Protein AF-A0A9X0CQJ0-F1 (afdb_monomer)

Radius of gyration: 14.4 Å; Cα contacts (8 Å, |Δi|>4): 209; chains: 1; bounding box: 37×32×39 Å

Mean predicted aligned error: 6.96 Å

Solvent-accessible surface area (backbone atoms only — not comparable to full-atom values): 6319 Å² total; per-residue (Å²): 142,88,87,63,90,54,70,47,77,46,73,31,3,50,74,38,37,67,55,46,43,66,68,45,44,76,68,46,95,38,58,55,38,30,32,36,23,46,20,32,55,17,62,80,67,38,39,86,77,74,83,48,93,46,23,44,40,43,46,64,91,39,48,38,56,65,56,34,52,52,45,40,71,78,34,62,91,38,44,75,33,37,30,58,67,73,42,40,79,25,7,53,76,41,72,34,33,66,58,59,50,50,56,49,58,79,69,73,54,54,73,50,81,109

Organism: NCBI:txid174260

Sequence (114 aa):
MQRYCIIFLLLSGATTFPGLRKFIADKSQTRVLSLLHIAAHGLAATGCTGWVKGGECDSLNQVNSELCVECINQNRDMIVGVKVRLSASAANDGVNEKEAFRLVFIRNFILWYV

Secondary structure (DSSP, 8-state):
-------EEEEE-TTTHHHIIIIIGGG-SS-EEEEEESBTTTTTT--TTSSS---TTSSGGGB-HHHHHHHHHHTTTTEEEEEE---GGGTTTTTTHHHHHHHHHTTT--EEE-

Foldseek 3Di:
DDDDAPEAEEEAELQCVVVCCPPPCVPDPYHYA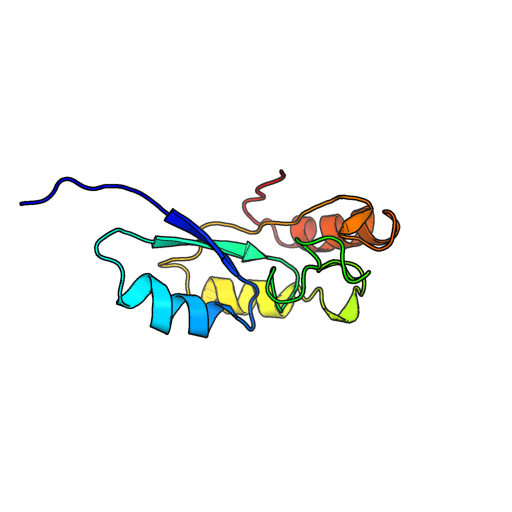YAYEQFRGTCVQQCPPPPDQEASQCDCVRRDLVSVVVSCVVPVVHYQWHEYEQDCSRHVNRPRNVVSVVSRVVVPTPYDYD

Nearest PDB structures (foldseek):
  2ogj-assembly4_C  TM=8.309E-01  e=6.734E-07  Agrobacterium fabrum str. C58
  2ogj-assembly2_A  TM=8.084E-01  e=7.668E-07  Agrobacterium fabrum str. C58
  2ogj-assembly5_D  TM=8.120E-01  e=3.885E-06  Agrobacterium fabrum str. C58
  8je0-assembly1_A  TM=7.706E-01  e=4.576E-05  Klebsiella sp. PCX
  8je0-assembly1_C  TM=7.114E-01  e=4.883E-05  Klebsiella sp. PCX

pLDDT: mean 80.19, std 15.42, range [38.62, 94.75]

InterPro domains:
  IPR020043 Deacetylase Atu3266-like [PTHR42717] (12-91)

Structure (mmCIF, N/CA/C/O backbone):
data_AF-A0A9X0CQJ0-F1
#
_entry.id   AF-A0A9X0CQJ0-F1
#
loop_
_atom_site.group_PDB
_atom_site.id
_atom_site.type_symbol
_atom_site.label_atom_id
_atom_site.label_alt_id
_atom_site.label_comp_id
_atom_site.label_asym_id
_atom_site.label_entity_id
_atom_site.label_seq_id
_atom_site.pdbx_PDB_ins_code
_atom_site.Cartn_x
_atom_site.Cartn_y
_atom_site.Cartn_z
_atom_site.occupancy
_atom_site.B_iso_or_equiv
_atom_site.auth_seq_id
_atom_site.auth_comp_id
_atom_site.auth_asym_id
_atom_site.auth_atom_id
_atom_site.pdbx_PDB_model_num
ATOM 1 N N . MET A 1 1 ? -24.628 8.533 21.984 1.00 38.62 1 MET A N 1
ATOM 2 C CA . MET A 1 1 ? -24.607 9.574 20.933 1.00 38.62 1 MET A CA 1
ATOM 3 C C . MET A 1 1 ? -23.723 9.062 19.788 1.00 38.62 1 MET A C 1
ATOM 5 O O . MET A 1 1 ? -22.522 9.264 19.808 1.00 38.62 1 MET A O 1
ATOM 9 N N . GLN A 1 2 ? -24.281 8.267 18.867 1.00 43.91 2 GLN A N 1
ATOM 10 C CA . GLN A 1 2 ? -23.550 7.602 17.773 1.00 43.91 2 GLN A CA 1
ATOM 11 C C . GLN A 1 2 ? -24.143 8.043 16.431 1.00 43.91 2 GLN A C 1
ATOM 13 O O . GLN A 1 2 ? -25.124 7.434 16.024 1.00 43.91 2 GLN A O 1
ATOM 18 N N . ARG A 1 3 ? -23.617 9.076 15.756 1.00 42.44 3 ARG A N 1
ATOM 19 C CA . ARG A 1 3 ? -23.991 9.401 14.358 1.00 42.44 3 ARG A CA 1
ATOM 20 C C . ARG A 1 3 ? -22.931 10.245 13.636 1.00 42.44 3 ARG A C 1
ATOM 22 O O . ARG A 1 3 ? -23.211 11.384 13.315 1.00 42.44 3 ARG A O 1
ATOM 29 N N . TYR A 1 4 ? -21.757 9.684 13.337 1.00 43.16 4 TYR A N 1
ATOM 30 C CA . TYR A 1 4 ? -20.896 10.169 12.241 1.00 43.16 4 TYR A CA 1
ATOM 31 C C . TYR A 1 4 ? -20.127 8.981 11.646 1.00 43.16 4 TYR A C 1
ATOM 33 O O . TYR A 1 4 ? -18.979 8.723 11.994 1.00 43.16 4 TYR A O 1
ATOM 41 N N . CYS A 1 5 ? -20.771 8.203 10.772 1.00 43.41 5 CYS A N 1
ATOM 42 C CA . CYS A 1 5 ? -20.086 7.158 10.005 1.00 43.41 5 CYS A CA 1
ATOM 43 C C . CYS A 1 5 ? -19.464 7.788 8.748 1.00 43.41 5 CYS A C 1
ATOM 45 O O . CYS A 1 5 ? -19.898 7.526 7.632 1.00 43.41 5 CYS A O 1
ATOM 47 N N . ILE A 1 6 ? -18.502 8.698 8.928 1.00 54.94 6 ILE A N 1
ATOM 48 C CA . ILE A 1 6 ? -17.668 9.177 7.820 1.00 54.94 6 ILE A CA 1
ATOM 49 C C . ILE A 1 6 ? -16.465 8.244 7.774 1.00 54.94 6 ILE A C 1
ATOM 51 O O . ILE A 1 6 ? -15.559 8.351 8.598 1.00 54.94 6 ILE A O 1
ATOM 55 N N . ILE A 1 7 ? -16.490 7.295 6.842 1.00 61.09 7 ILE A N 1
ATOM 56 C CA . ILE A 1 7 ? -15.338 6.444 6.564 1.00 61.09 7 ILE A CA 1
ATOM 57 C C . ILE A 1 7 ? -14.354 7.286 5.759 1.00 61.09 7 ILE A C 1
ATOM 59 O O . ILE A 1 7 ? -14.615 7.615 4.603 1.00 61.09 7 ILE A O 1
ATOM 63 N N . PHE A 1 8 ? -13.233 7.650 6.372 1.00 61.22 8 PHE A N 1
ATOM 64 C CA . PHE A 1 8 ? -12.137 8.285 5.650 1.00 61.22 8 PHE A CA 1
ATOM 65 C C . PHE A 1 8 ? -11.261 7.186 5.057 1.00 61.22 8 PHE A C 1
ATOM 67 O O . PHE A 1 8 ? -10.684 6.400 5.809 1.00 61.22 8 PHE A O 1
ATOM 74 N N . LEU A 1 9 ? -11.203 7.114 3.724 1.00 65.19 9 LEU A N 1
ATOM 75 C CA . LEU A 1 9 ? -10.320 6.200 3.007 1.00 65.19 9 LEU A CA 1
ATOM 76 C C . LEU A 1 9 ? -8.982 6.902 2.774 1.00 65.19 9 LEU A C 1
ATOM 78 O O . LEU A 1 9 ? -8.872 7.787 1.925 1.00 65.19 9 LEU A O 1
ATOM 82 N N . LEU A 1 10 ? -7.975 6.527 3.555 1.00 75.00 10 LEU A N 1
ATOM 83 C CA . LEU A 1 10 ? -6.617 7.043 3.402 1.00 75.00 10 LEU A CA 1
ATOM 84 C C . LEU A 1 10 ? -5.757 6.046 2.626 1.00 75.00 10 LEU A C 1
ATOM 86 O O . LEU A 1 10 ? -6.051 4.850 2.588 1.00 75.00 10 LEU A O 1
ATOM 90 N N . LEU A 1 11 ? -4.711 6.560 1.980 1.00 78.62 11 LEU A N 1
ATOM 91 C CA . LEU A 1 11 ? -3.755 5.763 1.222 1.00 78.62 11 LEU A CA 1
ATOM 92 C C . LEU A 1 11 ? -2.391 5.834 1.903 1.00 78.62 11 LEU A C 1
ATOM 94 O O . LEU A 1 11 ? -1.815 6.909 2.054 1.00 78.62 11 LEU A O 1
ATOM 98 N N . SER A 1 12 ? -1.872 4.678 2.292 1.00 86.00 12 SER A N 1
ATOM 99 C CA . SER A 1 12 ? -0.538 4.522 2.880 1.00 86.00 12 SER A CA 1
ATOM 100 C C . SER A 1 12 ? 0.193 3.384 2.196 1.00 86.00 12 SER A C 1
ATOM 102 O O . SER A 1 12 ? -0.447 2.457 1.720 1.00 86.00 12 SER A O 1
ATOM 104 N N . GLY A 1 13 ? 1.518 3.411 2.187 1.00 89.94 13 GLY A N 1
ATOM 105 C CA . GLY A 1 13 ? 2.313 2.232 1.862 1.00 89.94 13 GLY A CA 1
ATOM 106 C C . GLY A 1 13 ? 2.609 1.424 3.122 1.00 89.94 13 GLY A C 1
ATOM 107 O O . GLY A 1 13 ? 2.349 1.877 4.239 1.00 89.94 13 GLY A O 1
ATOM 108 N N . ALA A 1 14 ? 3.166 0.227 2.962 1.00 92.06 14 ALA A N 1
ATOM 109 C CA . ALA A 1 14 ? 3.467 -0.647 4.093 1.00 92.06 14 ALA A CA 1
ATOM 110 C C . ALA A 1 14 ? 4.435 -0.023 5.121 1.00 92.06 14 ALA A C 1
ATOM 112 O O . ALA A 1 14 ? 4.270 -0.242 6.319 1.00 92.06 14 ALA A O 1
ATOM 113 N N . THR A 1 15 ? 5.392 0.811 4.695 1.00 93.31 15 THR A N 1
ATOM 114 C CA . THR A 1 15 ? 6.333 1.479 5.615 1.00 93.31 15 THR A CA 1
ATOM 115 C C . THR A 1 15 ? 5.730 2.704 6.297 1.00 93.31 15 THR A C 1
ATOM 117 O O . THR A 1 15 ? 6.173 3.088 7.377 1.00 93.31 15 THR A O 1
ATOM 120 N N . THR A 1 16 ? 4.695 3.309 5.708 1.00 92.62 16 THR A N 1
ATOM 121 C CA . THR A 1 16 ? 4.028 4.503 6.253 1.00 92.62 16 THR A CA 1
ATOM 122 C C . THR A 1 16 ? 2.752 4.176 7.033 1.00 92.62 16 THR A C 1
ATOM 124 O O . THR A 1 16 ? 2.257 5.021 7.782 1.00 92.62 16 THR A O 1
ATOM 127 N N . PHE A 1 17 ? 2.250 2.941 6.940 1.00 93.94 17 PHE A N 1
ATOM 128 C CA . PHE A 1 17 ? 1.044 2.490 7.634 1.00 93.94 17 PHE A CA 1
ATOM 129 C C . PHE A 1 17 ? 1.104 2.632 9.171 1.00 93.94 17 PHE A C 1
ATOM 131 O O . PHE A 1 17 ? 0.130 3.128 9.745 1.00 93.94 17 PHE A O 1
ATOM 138 N N . PRO A 1 18 ? 2.208 2.295 9.875 1.00 93.88 18 PRO A N 1
ATOM 139 C CA . PRO A 1 18 ? 2.278 2.502 11.325 1.00 93.88 18 PRO A CA 1
ATOM 140 C C . PRO A 1 18 ? 2.075 3.971 11.723 1.00 93.88 18 PRO A C 1
ATOM 142 O O . PRO A 1 18 ? 1.399 4.264 12.711 1.00 93.88 18 PRO A O 1
ATOM 145 N N . GLY A 1 19 ? 2.603 4.901 10.918 1.00 92.12 19 GLY A N 1
ATOM 146 C CA . GLY A 1 19 ? 2.397 6.337 11.100 1.00 92.12 19 GLY A CA 1
ATOM 147 C C . GLY A 1 19 ? 0.943 6.745 10.868 1.00 92.12 19 GLY A C 1
ATOM 148 O O . GLY A 1 19 ? 0.367 7.450 11.697 1.00 92.12 19 GLY A O 1
ATOM 149 N N . LEU A 1 20 ? 0.322 6.244 9.793 1.00 91.75 20 LEU A N 1
ATOM 150 C CA . LEU A 1 20 ? -1.103 6.455 9.522 1.00 91.75 20 LEU A CA 1
ATOM 151 C C . LEU A 1 20 ? -1.966 6.017 10.715 1.00 91.75 20 LEU A C 1
ATOM 153 O O . LEU A 1 20 ? -2.823 6.778 11.169 1.00 91.75 20 LEU A O 1
ATOM 157 N N . ARG A 1 21 ? -1.723 4.816 11.252 1.00 92.69 21 ARG A N 1
ATOM 158 C CA . ARG A 1 21 ? -2.467 4.304 12.408 1.00 92.69 21 ARG A CA 1
ATOM 159 C C . ARG A 1 21 ? -2.266 5.204 13.629 1.00 92.69 21 ARG A C 1
ATOM 161 O O . ARG A 1 21 ? -3.235 5.719 14.180 1.00 92.69 21 ARG A O 1
ATOM 168 N N . LYS A 1 22 ? -1.010 5.445 14.013 1.00 94.38 22 LYS A N 1
ATOM 169 C CA . LYS A 1 22 ? -0.679 6.117 15.274 1.00 94.38 22 LYS A CA 1
ATOM 170 C C . LYS A 1 22 ? -1.094 7.586 15.318 1.00 94.38 22 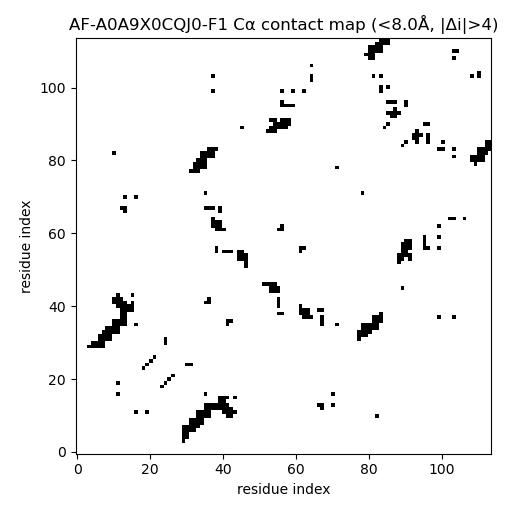LYS A C 1
ATOM 172 O O . LYS A 1 22 ? -1.523 8.079 16.363 1.00 94.38 22 LYS A O 1
ATOM 177 N N . PHE A 1 23 ? -0.897 8.303 14.215 1.00 93.06 23 PHE A N 1
ATOM 178 C CA . PHE A 1 23 ? -1.061 9.755 14.187 1.00 93.06 23 PHE A CA 1
ATOM 179 C C . PHE A 1 23 ? -2.415 10.193 13.640 1.00 93.06 23 PHE A C 1
ATOM 181 O O . PHE A 1 23 ? -2.885 11.260 14.026 1.00 93.06 23 PHE A O 1
ATOM 188 N N . ILE A 1 24 ? -3.056 9.381 12.791 1.00 91.06 24 ILE A N 1
ATOM 189 C CA . ILE A 1 24 ? -4.341 9.730 12.178 1.00 91.06 24 ILE A CA 1
ATOM 190 C C . ILE A 1 24 ? -5.471 8.874 12.742 1.00 91.06 24 ILE A C 1
ATOM 192 O O . ILE A 1 24 ? -6.411 9.424 13.314 1.00 91.06 24 ILE A O 1
ATOM 196 N N . ALA A 1 25 ? -5.392 7.546 12.625 1.00 90.50 25 ALA A N 1
ATOM 197 C CA . ALA A 1 25 ? -6.500 6.666 13.004 1.00 90.50 25 ALA A CA 1
ATOM 198 C C . ALA A 1 25 ? -6.813 6.736 14.505 1.00 90.50 25 ALA A C 1
ATOM 200 O O . ALA A 1 25 ? -7.947 7.029 14.872 1.00 90.50 25 ALA A O 1
ATOM 201 N N . ASP A 1 26 ? -5.798 6.583 15.360 1.00 90.94 26 ASP A N 1
ATOM 202 C CA . ASP A 1 26 ? -5.946 6.614 16.824 1.00 90.94 26 ASP A CA 1
ATOM 203 C C . ASP A 1 26 ? -6.433 7.977 17.354 1.00 90.94 26 ASP A C 1
ATOM 205 O O . ASP A 1 26 ? -6.893 8.086 18.491 1.00 90.94 26 ASP A O 1
ATOM 209 N N . LYS A 1 27 ? -6.284 9.043 16.559 1.00 91.62 27 LYS A N 1
ATOM 210 C CA . LYS A 1 27 ? -6.658 10.418 16.922 1.00 91.62 27 LYS A CA 1
ATOM 211 C C . LYS A 1 27 ? -7.986 10.864 16.308 1.00 91.62 27 LYS A C 1
ATOM 213 O O . LYS A 1 27 ? -8.504 11.911 16.692 1.00 91.62 27 LYS A O 1
ATOM 218 N N . SER A 1 28 ? -8.533 10.098 15.367 1.00 89.00 28 SER A N 1
ATOM 219 C CA . SER A 1 28 ? -9.756 10.452 14.651 1.00 89.00 28 SER A CA 1
ATOM 220 C C . SER A 1 28 ? -10.999 10.110 15.472 1.00 89.00 28 SER A C 1
ATOM 222 O O . SER A 1 28 ? -11.088 9.053 16.087 1.00 89.00 28 SER A O 1
ATOM 224 N N . GLN A 1 29 ? -12.000 10.994 15.448 1.00 89.00 29 GLN A N 1
ATOM 225 C CA . GLN A 1 29 ? -13.317 10.723 16.049 1.00 89.00 29 GLN A CA 1
ATOM 226 C C . GLN A 1 29 ? -14.192 9.809 15.174 1.00 89.00 29 GLN A C 1
ATOM 228 O O . GLN A 1 29 ? -15.236 9.331 15.617 1.00 89.00 29 GLN A O 1
ATOM 233 N N . THR A 1 30 ? -13.786 9.586 13.924 1.00 86.88 30 THR A N 1
ATOM 234 C CA . THR A 1 30 ? -14.485 8.758 12.942 1.00 86.88 30 THR A CA 1
ATOM 235 C C . THR A 1 30 ? -13.735 7.454 12.689 1.00 86.88 30 THR A C 1
ATOM 237 O O . THR A 1 30 ? -12.542 7.329 12.968 1.00 86.88 30 THR A O 1
ATOM 240 N N . ARG A 1 31 ? -14.436 6.457 12.135 1.00 87.69 31 ARG A N 1
ATOM 241 C CA . ARG A 1 31 ? -13.810 5.192 11.739 1.00 87.69 31 ARG A CA 1
ATOM 242 C C . ARG A 1 31 ? -12.965 5.406 10.484 1.00 87.69 31 ARG A C 1
ATOM 244 O O . ARG A 1 31 ? -13.505 5.651 9.409 1.00 87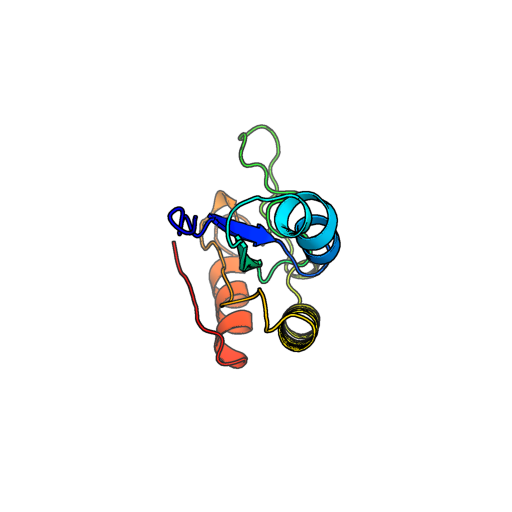.69 31 ARG A O 1
ATOM 251 N N . VAL A 1 32 ? -11.653 5.257 10.618 1.00 90.19 32 VAL A N 1
ATOM 252 C CA . VAL A 1 32 ? -10.709 5.332 9.497 1.00 90.19 32 VAL A CA 1
ATOM 253 C C . VAL A 1 32 ? -10.481 3.933 8.931 1.00 90.19 32 VAL A C 1
ATOM 255 O O . VAL A 1 32 ? -10.224 2.995 9.683 1.00 90.19 32 VAL A O 1
ATOM 258 N N . LEU A 1 33 ? -10.569 3.797 7.609 1.00 90.69 33 LEU A N 1
ATOM 259 C CA . LEU A 1 33 ? -10.177 2.592 6.877 1.00 90.69 33 LEU A CA 1
ATOM 260 C C . LEU A 1 33 ? -9.077 2.972 5.884 1.00 90.69 33 LEU A C 1
ATOM 262 O O . LEU A 1 33 ? -9.006 4.110 5.424 1.00 90.69 33 LEU A O 1
ATOM 266 N N . SER A 1 34 ? -8.198 2.031 5.560 1.00 89.62 34 SER A N 1
ATOM 267 C CA . SER A 1 34 ? -7.070 2.294 4.665 1.00 89.62 34 SER A CA 1
ATOM 268 C C . SER A 1 34 ? -7.084 1.363 3.464 1.00 89.62 34 SER A C 1
ATOM 270 O O . SER A 1 34 ? -7.322 0.159 3.597 1.00 89.62 34 SER A O 1
ATOM 272 N N . LEU A 1 35 ? -6.796 1.923 2.292 1.00 89.94 35 LEU A N 1
ATOM 273 C CA . LEU A 1 35 ? -6.285 1.142 1.175 1.00 89.94 35 LEU A CA 1
ATOM 274 C C . LEU A 1 35 ? -4.766 1.173 1.256 1.00 89.94 35 LEU A C 1
ATOM 276 O O . LEU A 1 35 ? -4.164 2.245 1.333 1.00 89.94 35 LEU A O 1
ATOM 280 N N . LEU A 1 36 ? -4.143 0.001 1.224 1.00 91.25 36 LEU A N 1
ATOM 281 C CA . LEU A 1 36 ? -2.693 -0.084 1.210 1.00 91.25 36 LEU A CA 1
ATOM 282 C C . LEU A 1 36 ? -2.194 0.092 -0.225 1.00 91.25 36 LEU A C 1
ATOM 284 O O . LEU A 1 36 ? -2.691 -0.549 -1.145 1.00 91.25 36 LEU A O 1
ATOM 288 N N . HIS A 1 37 ? -1.224 0.966 -0.443 1.00 91.19 37 HIS A N 1
ATOM 289 C CA . HIS A 1 37 ? -0.567 1.094 -1.732 1.00 91.19 37 HIS A CA 1
ATOM 290 C C . HIS A 1 37 ? 0.464 -0.026 -1.908 1.00 91.19 37 HIS A C 1
ATOM 292 O O . HIS A 1 37 ? 1.142 -0.398 -0.948 1.00 91.19 37 HIS A O 1
ATOM 298 N N . ILE A 1 38 ? 0.622 -0.538 -3.131 1.00 89.94 38 ILE A N 1
ATOM 299 C CA . ILE A 1 38 ? 1.622 -1.582 -3.426 1.00 89.94 38 ILE A CA 1
ATOM 300 C C . ILE A 1 38 ? 3.069 -1.071 -3.305 1.00 89.94 38 ILE A C 1
ATOM 302 O O . ILE A 1 38 ? 3.987 -1.827 -2.983 1.00 89.94 38 ILE A O 1
ATOM 306 N N . ALA A 1 39 ? 3.272 0.229 -3.529 1.00 90.31 39 ALA A N 1
ATOM 307 C CA . ALA A 1 39 ? 4.535 0.894 -3.226 1.00 90.31 39 ALA A CA 1
ATOM 308 C C . ALA A 1 39 ? 4.709 1.056 -1.709 1.00 90.31 39 ALA A C 1
ATOM 310 O O . ALA A 1 39 ? 3.821 1.568 -1.024 1.00 90.31 39 ALA A O 1
ATOM 311 N N . ALA A 1 40 ? 5.878 0.679 -1.196 1.00 91.00 40 ALA A N 1
ATOM 312 C CA . ALA A 1 40 ? 6.201 0.630 0.224 1.00 91.00 40 ALA A CA 1
ATOM 313 C C . ALA A 1 40 ? 5.983 1.973 0.937 1.00 91.00 40 ALA A C 1
ATOM 315 O O . ALA A 1 40 ? 5.457 1.990 2.045 1.00 91.00 40 ALA A O 1
ATOM 316 N N . HIS A 1 41 ? 6.313 3.089 0.284 1.00 87.62 41 HIS A N 1
ATOM 317 C CA . HIS A 1 41 ? 6.164 4.442 0.826 1.00 87.62 41 HIS A CA 1
ATOM 318 C C . HIS A 1 41 ? 4.769 5.062 0.588 1.00 87.62 41 HIS A C 1
ATOM 320 O O . HIS A 1 41 ? 4.447 6.107 1.158 1.00 87.62 41 HIS A O 1
ATOM 326 N N . GLY A 1 42 ? 3.907 4.425 -0.210 1.00 87.62 42 GLY A N 1
ATOM 327 C CA . GLY A 1 42 ? 2.593 4.957 -0.576 1.00 87.62 42 GLY A CA 1
ATOM 328 C C . GLY A 1 42 ? 2.699 6.250 -1.372 1.00 87.62 42 GLY A C 1
ATOM 329 O O . GLY A 1 42 ? 3.537 6.352 -2.254 1.00 87.62 42 GLY A O 1
ATOM 330 N N . LEU A 1 43 ? 1.877 7.246 -1.039 1.00 84.50 43 LEU A N 1
ATOM 331 C CA . LEU A 1 43 ? 1.933 8.562 -1.686 1.00 84.50 43 LEU A CA 1
ATOM 332 C C . LEU A 1 43 ? 2.900 9.551 -1.014 1.00 84.50 43 LEU A C 1
ATOM 334 O O . LEU A 1 43 ? 2.912 10.727 -1.362 1.00 84.50 43 LEU A O 1
ATOM 338 N N . ALA A 1 44 ? 3.697 9.114 -0.033 1.00 78.56 44 ALA A N 1
ATOM 339 C CA . ALA A 1 44 ? 4.564 10.022 0.724 1.00 78.56 44 ALA A CA 1
ATOM 340 C C . ALA A 1 44 ? 5.673 10.660 -0.131 1.00 78.56 44 ALA A C 1
ATOM 342 O O . ALA A 1 44 ? 6.123 11.758 0.179 1.00 78.56 44 ALA A O 1
ATOM 343 N N . ALA A 1 45 ? 6.099 9.974 -1.196 1.00 65.44 45 ALA A N 1
ATOM 344 C CA . ALA A 1 45 ? 7.111 10.456 -2.134 1.00 65.44 45 ALA A CA 1
ATOM 345 C C . ALA A 1 45 ? 6.518 10.895 -3.480 1.00 65.44 45 ALA A C 1
ATOM 347 O O . ALA A 1 45 ? 7.266 11.287 -4.371 1.00 65.44 45 ALA A O 1
ATOM 348 N N . THR A 1 46 ? 5.192 10.835 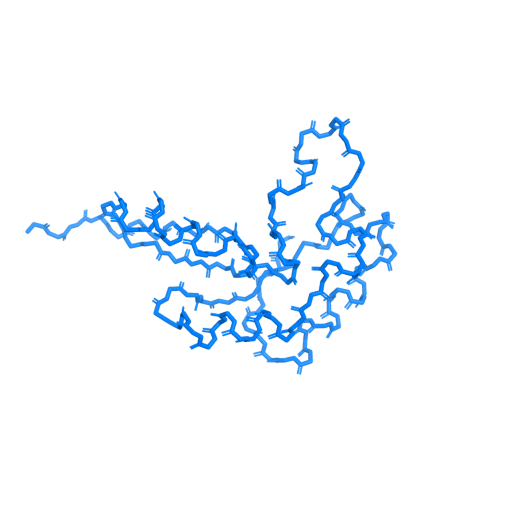-3.646 1.00 60.59 46 THR A N 1
ATOM 349 C CA . THR A 1 46 ? 4.572 11.222 -4.908 1.00 60.59 46 THR A CA 1
ATOM 350 C C . THR A 1 46 ? 4.794 12.710 -5.122 1.00 60.59 46 THR A C 1
ATOM 352 O O . THR A 1 46 ? 4.395 13.539 -4.298 1.00 60.59 46 THR A O 1
ATOM 355 N N . GLY A 1 47 ? 5.349 13.059 -6.281 1.00 51.88 47 GLY A N 1
ATOM 356 C CA . GLY A 1 47 ? 5.261 14.399 -6.849 1.00 51.88 47 GLY A CA 1
ATOM 357 C C . GLY A 1 47 ? 3.812 14.778 -7.188 1.00 51.88 47 GLY A C 1
ATOM 358 O O . GLY A 1 47 ? 3.513 15.117 -8.325 1.00 51.88 47 GLY A O 1
ATOM 359 N N . CYS A 1 48 ? 2.884 14.750 -6.222 1.00 44.38 48 CYS A N 1
ATOM 360 C CA . CYS A 1 48 ? 1.488 15.183 -6.384 1.00 44.38 48 CYS A CA 1
ATOM 361 C C . CYS A 1 48 ? 1.389 16.670 -6.760 1.00 44.38 48 CYS A C 1
ATOM 363 O O . CYS A 1 48 ? 0.313 17.163 -7.081 1.00 44.38 48 CYS A O 1
ATOM 365 N N . THR A 1 49 ? 2.505 17.394 -6.690 1.00 47.56 49 THR A N 1
ATOM 366 C CA . THR A 1 49 ? 2.596 18.838 -6.872 1.00 47.56 49 THR A CA 1
ATOM 367 C C . THR A 1 49 ? 3.353 19.243 -8.142 1.00 47.56 49 THR A C 1
ATOM 369 O O . THR A 1 49 ? 3.520 20.431 -8.377 1.00 47.56 49 THR A O 1
ATOM 372 N N . GLY A 1 50 ? 3.783 18.300 -8.991 1.00 52.53 50 GLY A N 1
ATOM 373 C CA . GLY A 1 50 ? 4.381 18.603 -10.304 1.00 52.53 50 GLY A CA 1
ATOM 374 C C . GLY A 1 50 ? 5.801 19.189 -10.275 1.00 52.53 50 GLY A C 1
ATOM 375 O O . GLY A 1 50 ? 6.383 19.411 -11.332 1.00 52.53 50 GLY A O 1
ATOM 376 N N . TRP A 1 51 ? 6.383 19.410 -9.092 1.00 56.22 51 TRP A N 1
ATOM 377 C CA . TRP A 1 51 ? 7.714 20.018 -8.951 1.00 56.22 51 TRP A CA 1
ATOM 378 C C . TRP A 1 51 ? 8.872 19.020 -9.073 1.00 56.22 51 TRP A C 1
ATOM 380 O O . TRP A 1 51 ? 9.997 19.426 -9.350 1.00 56.22 51 TRP A O 1
ATOM 390 N N . VAL A 1 52 ? 8.621 17.722 -8.866 1.00 60.69 52 VAL A N 1
ATOM 391 C CA . VAL A 1 52 ? 9.648 16.668 -8.872 1.00 60.69 52 VAL A CA 1
ATOM 392 C C . VAL A 1 52 ? 9.145 15.482 -9.693 1.00 60.69 52 VAL A C 1
ATOM 394 O O . VAL A 1 52 ? 8.039 14.996 -9.461 1.00 60.69 52 VAL A O 1
ATOM 397 N N . LYS A 1 53 ? 9.952 15.032 -10.662 1.00 63.69 53 LYS A N 1
ATOM 398 C CA . LYS A 1 53 ? 9.724 13.772 -11.388 1.00 63.69 53 LYS A CA 1
ATOM 399 C C . LYS A 1 53 ? 9.989 12.608 -10.431 1.00 63.69 53 LYS A C 1
ATOM 401 O O . LYS A 1 53 ? 11.020 12.615 -9.762 1.00 63.69 53 LYS A O 1
ATOM 406 N N . GLY A 1 54 ? 9.072 11.652 -10.341 1.00 67.44 54 GLY A N 1
ATOM 407 C CA . GLY A 1 54 ? 9.126 10.623 -9.304 1.00 67.44 54 GLY A CA 1
ATOM 408 C C . GLY A 1 54 ? 7.737 10.237 -8.816 1.00 67.44 54 GLY A C 1
ATOM 409 O O . GLY A 1 54 ? 7.225 10.810 -7.853 1.00 67.44 54 GLY A O 1
ATOM 410 N N . GLY A 1 55 ? 7.120 9.282 -9.495 1.00 79.00 55 GLY A N 1
ATOM 411 C CA . GLY A 1 55 ? 5.938 8.562 -9.048 1.00 79.00 55 GLY A CA 1
ATOM 412 C C . GLY A 1 55 ? 6.252 7.437 -8.064 1.00 79.00 55 GLY A C 1
ATOM 413 O O . GLY A 1 55 ? 7.362 6.908 -7.999 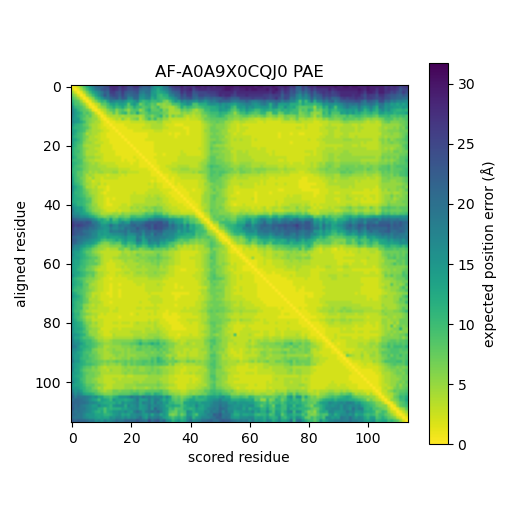1.00 79.00 55 GLY A O 1
ATOM 414 N N . GLU A 1 56 ? 5.241 7.008 -7.318 1.00 83.25 56 GLU A N 1
ATOM 415 C CA . GLU A 1 56 ? 5.352 5.918 -6.348 1.00 83.25 56 GLU A CA 1
ATOM 416 C C . GLU A 1 56 ? 5.682 4.551 -6.977 1.00 83.25 56 GLU A C 1
ATOM 418 O O . GLU A 1 56 ? 6.211 3.662 -6.305 1.00 83.25 56 GLU A O 1
ATOM 423 N N . CYS A 1 57 ? 5.417 4.393 -8.276 1.00 86.06 57 CYS A N 1
ATOM 424 C CA . CYS A 1 57 ? 5.767 3.226 -9.080 1.00 86.06 57 CYS A CA 1
ATOM 425 C C . CYS A 1 57 ? 6.834 3.535 -10.149 1.00 86.06 57 CYS A C 1
ATOM 427 O O . CYS A 1 57 ? 7.037 2.717 -11.047 1.00 86.06 57 CYS A O 1
ATOM 429 N N . ASP A 1 58 ? 7.562 4.657 -10.062 1.00 85.81 58 ASP A N 1
ATOM 430 C CA . ASP A 1 58 ? 8.658 4.962 -11.002 1.00 85.81 58 ASP A CA 1
ATOM 431 C C . ASP A 1 58 ? 9.830 3.989 -10.859 1.00 85.81 58 ASP A C 1
ATOM 433 O O . ASP A 1 58 ? 10.474 3.619 -11.839 1.00 85.81 58 ASP A O 1
ATOM 437 N N . SER A 1 59 ? 10.087 3.529 -9.635 1.00 86.69 59 SER A N 1
ATOM 438 C CA . SER A 1 59 ? 11.054 2.472 -9.364 1.00 86.69 59 SER A CA 1
ATOM 439 C C . SER A 1 59 ? 10.342 1.252 -8.802 1.00 86.69 59 SER A C 1
ATOM 441 O O . SER A 1 59 ? 9.818 1.285 -7.689 1.00 86.69 59 SER A O 1
ATOM 443 N N . LEU A 1 60 ? 10.384 0.137 -9.536 1.00 87.25 60 LEU A N 1
ATOM 444 C CA . LEU A 1 60 ? 9.839 -1.144 -9.073 1.00 87.25 60 LEU A CA 1
ATOM 445 C C . LEU A 1 60 ? 10.517 -1.657 -7.793 1.00 87.25 60 LEU A C 1
ATOM 447 O O . LEU A 1 60 ? 9.915 -2.436 -7.066 1.00 87.25 60 LEU A O 1
ATOM 451 N N . ASN A 1 61 ? 11.706 -1.153 -7.445 1.00 89.12 61 ASN A N 1
ATOM 452 C CA . ASN A 1 61 ? 12.356 -1.440 -6.161 1.00 89.12 61 ASN A CA 1
ATOM 453 C C . ASN A 1 61 ? 11.530 -0.961 -4.957 1.00 89.12 61 ASN A C 1
ATOM 455 O O . ASN A 1 61 ? 11.704 -1.453 -3.846 1.00 89.12 61 ASN A O 1
ATOM 459 N N . GLN A 1 62 ? 10.644 0.015 -5.166 1.00 88.19 62 GLN A N 1
ATOM 460 C CA . GLN A 1 62 ? 9.720 0.494 -4.144 1.00 88.19 62 GLN A CA 1
ATOM 461 C C . GLN A 1 62 ? 8.430 -0.331 -4.087 1.00 88.19 62 GLN A C 1
ATOM 463 O O . GLN A 1 62 ? 7.672 -0.199 -3.130 1.00 88.19 62 GLN A O 1
ATOM 468 N N . VAL A 1 63 ? 8.167 -1.181 -5.080 1.00 89.88 63 VAL A N 1
ATOM 469 C CA . VAL A 1 63 ? 6.957 -1.997 -5.189 1.00 89.88 63 VAL A CA 1
ATOM 470 C C . VAL A 1 63 ? 7.237 -3.369 -4.583 1.00 89.88 63 VAL A C 1
ATOM 472 O O . VAL A 1 63 ? 7.906 -4.203 -5.185 1.00 89.88 63 VAL A O 1
ATOM 475 N N . ASN A 1 64 ? 6.721 -3.619 -3.377 1.00 90.00 64 ASN A N 1
ATOM 476 C CA . ASN A 1 64 ? 6.969 -4.870 -2.661 1.00 90.00 64 ASN A CA 1
ATOM 477 C C . ASN A 1 64 ? 5.652 -5.529 -2.238 1.00 90.00 64 ASN A C 1
ATOM 479 O O . ASN A 1 64 ? 5.025 -5.154 -1.245 1.00 90.00 64 ASN A O 1
ATOM 483 N N . SER A 1 65 ? 5.255 -6.553 -2.997 1.00 89.44 65 SER A N 1
ATOM 484 C CA . SER A 1 65 ? 4.023 -7.301 -2.732 1.00 89.44 65 SER A CA 1
ATOM 485 C C . SER A 1 65 ? 4.058 -8.086 -1.420 1.00 89.44 65 SER A C 1
ATOM 487 O O . SER A 1 65 ? 3.023 -8.234 -0.781 1.00 89.44 65 SER A O 1
ATOM 489 N N . GLU A 1 66 ? 5.222 -8.572 -0.990 1.00 90.38 66 GLU A N 1
ATOM 490 C CA . GLU A 1 66 ? 5.349 -9.403 0.212 1.00 90.38 66 GLU A CA 1
ATOM 491 C C . GLU A 1 66 ? 5.177 -8.554 1.463 1.00 90.38 66 GLU A C 1
ATOM 493 O O . GLU A 1 66 ? 4.357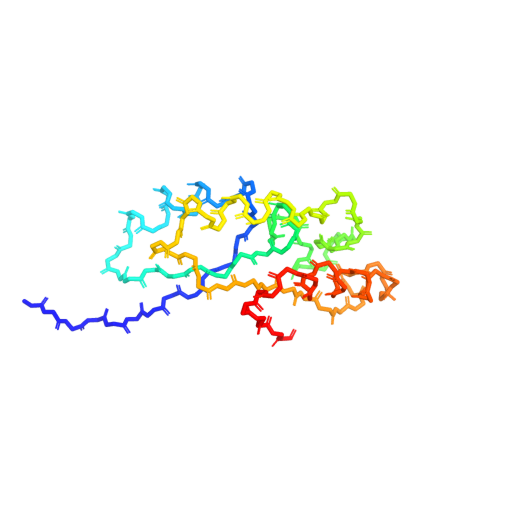 -8.877 2.321 1.00 90.38 66 GLU A O 1
ATOM 498 N N . LEU A 1 67 ? 5.847 -7.402 1.492 1.00 91.81 67 LEU A N 1
ATOM 499 C CA . LEU A 1 67 ? 5.688 -6.409 2.547 1.00 91.81 67 LEU A CA 1
ATOM 500 C C . LEU A 1 67 ? 4.239 -5.897 2.620 1.00 91.81 67 LEU A C 1
ATOM 502 O O . LEU A 1 67 ? 3.697 -5.677 3.702 1.00 91.81 67 LEU A O 1
ATOM 506 N N . CYS A 1 68 ? 3.587 -5.741 1.464 1.00 90.88 68 CYS A N 1
ATOM 507 C CA . CYS A 1 68 ? 2.173 -5.383 1.379 1.00 90.88 68 CYS A CA 1
ATOM 508 C C . CYS A 1 68 ? 1.278 -6.461 2.025 1.00 90.88 68 CYS A C 1
ATOM 510 O O . CYS A 1 68 ? 0.458 -6.139 2.886 1.00 90.88 68 CYS A O 1
ATOM 512 N N . VAL A 1 69 ? 1.472 -7.741 1.673 1.00 91.19 69 VAL A N 1
ATOM 513 C CA . VAL A 1 69 ? 0.743 -8.880 2.269 1.00 91.19 69 VAL A CA 1
ATOM 514 C C . VAL A 1 69 ? 0.955 -8.941 3.781 1.00 91.19 69 VAL A C 1
ATOM 516 O O . VAL A 1 69 ? -0.010 -9.106 4.529 1.00 91.19 69 VAL A O 1
ATOM 519 N N . GLU A 1 70 ? 2.198 -8.814 4.239 1.00 93.38 70 GLU A N 1
ATOM 520 C CA . GLU A 1 70 ? 2.536 -8.859 5.660 1.00 93.38 70 GLU A CA 1
ATOM 521 C C . GLU A 1 70 ? 1.821 -7.745 6.433 1.00 93.38 70 GLU A C 1
ATOM 523 O O . GLU A 1 70 ? 1.122 -8.017 7.414 1.00 93.38 70 GLU A O 1
ATOM 528 N N . CYS A 1 71 ? 1.907 -6.508 5.937 1.00 93.81 71 CYS A N 1
ATOM 529 C CA . CYS A 1 71 ? 1.245 -5.357 6.538 1.00 93.81 7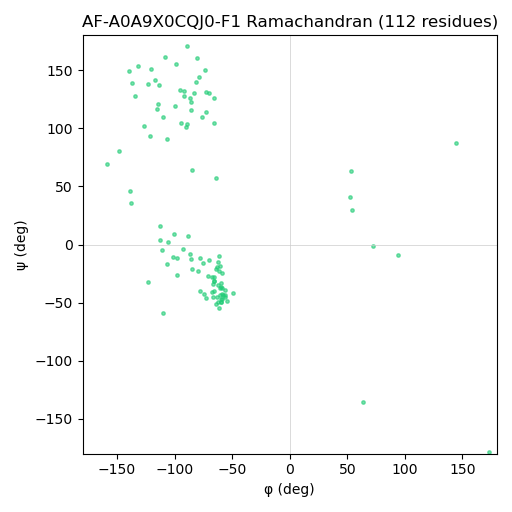1 CYS A CA 1
ATOM 530 C C . CYS A 1 71 ? -0.279 -5.547 6.607 1.00 93.81 71 CYS A C 1
ATOM 532 O O . CYS A 1 71 ? -0.887 -5.274 7.645 1.00 93.81 71 CYS A O 1
ATOM 534 N N . ILE A 1 72 ? -0.894 -6.077 5.542 1.00 92.00 72 ILE A N 1
ATOM 535 C CA . ILE A 1 72 ? -2.327 -6.408 5.502 1.00 92.00 72 ILE A CA 1
ATOM 536 C C . ILE A 1 72 ? -2.680 -7.426 6.577 1.00 92.00 72 ILE A C 1
ATOM 538 O O . ILE A 1 72 ? -3.626 -7.209 7.332 1.00 92.00 72 ILE A O 1
ATOM 542 N N . ASN A 1 73 ? -1.930 -8.522 6.670 1.00 92.56 73 ASN A N 1
AT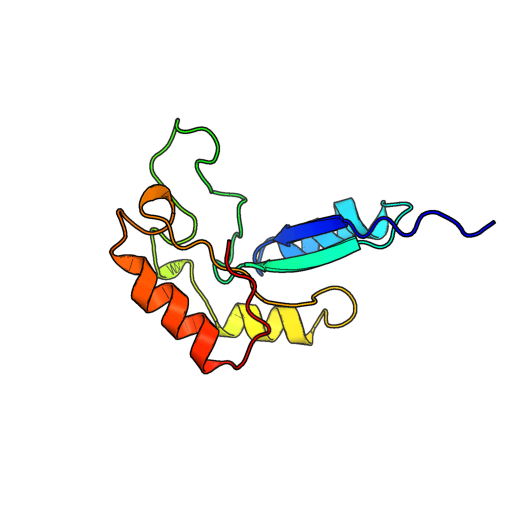OM 543 C CA . ASN A 1 73 ? -2.199 -9.585 7.635 1.00 92.56 73 ASN A CA 1
ATOM 544 C C . ASN A 1 73 ? -2.079 -9.101 9.083 1.00 92.56 73 ASN A C 1
ATOM 546 O O . ASN A 1 73 ? -2.874 -9.512 9.924 1.00 92.56 73 ASN A O 1
ATOM 550 N N . GLN A 1 74 ? -1.153 -8.185 9.357 1.00 94.75 74 GLN A N 1
ATOM 551 C CA . GLN A 1 74 ? -0.982 -7.584 10.679 1.00 94.75 74 GLN A CA 1
ATOM 552 C C . GLN A 1 74 ? -2.058 -6.535 11.025 1.00 94.75 74 GLN A C 1
ATOM 554 O O . GLN A 1 74 ? -2.200 -6.184 12.192 1.00 94.75 74 GLN A O 1
ATOM 559 N N . ASN A 1 75 ? -2.817 -6.020 10.046 1.00 93.69 75 ASN A N 1
ATOM 560 C CA . ASN A 1 75 ? -3.699 -4.853 10.216 1.00 93.69 75 ASN A CA 1
ATOM 561 C C . ASN A 1 75 ? -5.075 -5.020 9.539 1.00 93.69 75 ASN A C 1
ATOM 563 O O . ASN A 1 75 ? -5.649 -4.065 9.002 1.00 93.69 75 ASN A O 1
ATOM 567 N N . ARG A 1 76 ? -5.619 -6.246 9.559 1.00 90.12 76 ARG A N 1
ATOM 568 C CA . ARG A 1 76 ? -6.912 -6.615 8.936 1.00 90.12 76 ARG A CA 1
ATOM 569 C C . ARG A 1 76 ? -8.125 -5.886 9.520 1.00 90.12 76 ARG A C 1
ATOM 571 O O . ARG A 1 76 ? -9.194 -5.909 8.921 1.00 90.12 76 ARG A O 1
ATOM 578 N N . ASP A 1 77 ? -7.972 -5.262 10.680 1.00 91.56 77 ASP A N 1
ATOM 579 C CA . ASP A 1 77 ? -8.985 -4.437 11.337 1.00 91.56 77 ASP A CA 1
ATOM 580 C C . ASP A 1 77 ? -9.222 -3.095 10.618 1.00 91.56 77 ASP A C 1
ATOM 582 O O . ASP A 1 77 ? -10.320 -2.537 10.695 1.00 91.56 77 ASP A O 1
ATOM 586 N N . MET A 1 78 ? -8.206 -2.594 9.906 1.00 90.81 78 MET A N 1
ATOM 587 C CA . MET A 1 78 ? -8.203 -1.261 9.299 1.00 90.81 78 MET A CA 1
ATOM 588 C C . MET A 1 78 ? -7.968 -1.286 7.782 1.00 90.81 78 MET A C 1
ATOM 590 O O . MET A 1 78 ? -8.502 -0.429 7.073 1.00 90.81 78 MET A O 1
ATOM 594 N N . ILE A 1 79 ? -7.184 -2.240 7.268 1.00 91.44 79 ILE A N 1
ATOM 595 C CA . ILE A 1 79 ? -6.872 -2.328 5.837 1.00 91.44 79 ILE A CA 1
ATOM 596 C C . ILE A 1 79 ? -7.960 -3.108 5.101 1.00 91.44 79 ILE A C 1
ATOM 598 O O . ILE A 1 79 ? -8.213 -4.274 5.402 1.00 91.44 79 ILE A O 1
ATOM 602 N N . VAL A 1 80 ? -8.573 -2.471 4.100 1.00 89.25 80 VAL A N 1
ATOM 603 C CA . VAL A 1 80 ? -9.728 -3.021 3.365 1.00 89.25 80 VAL A CA 1
ATOM 604 C C . VAL A 1 80 ? -9.434 -3.408 1.918 1.00 89.25 80 VAL A C 1
ATOM 606 O O . VAL A 1 80 ? -10.296 -3.965 1.243 1.00 89.25 80 VAL A O 1
ATOM 609 N N . GLY A 1 81 ? -8.228 -3.139 1.426 1.00 87.81 81 GLY A N 1
ATOM 610 C CA . GLY A 1 81 ? -7.839 -3.485 0.063 1.00 87.81 81 GLY A CA 1
ATOM 611 C C . GLY A 1 81 ? -6.479 -2.926 -0.320 1.00 87.81 81 GLY A C 1
ATOM 612 O O . GLY A 1 81 ? -5.820 -2.261 0.485 1.00 87.81 81 GLY A O 1
ATOM 613 N N . VAL A 1 82 ? -6.085 -3.194 -1.564 1.00 89.31 82 VAL A N 1
ATOM 614 C CA . VAL A 1 82 ? -4.856 -2.669 -2.161 1.00 89.31 82 VAL A CA 1
ATOM 615 C C . VAL A 1 82 ? -5.203 -1.712 -3.291 1.00 89.31 82 VAL A C 1
ATOM 617 O O . VAL A 1 82 ? -6.097 -1.966 -4.099 1.00 89.31 82 VAL A O 1
ATOM 620 N N . LYS A 1 83 ? -4.485 -0.595 -3.339 1.00 87.44 83 LYS A N 1
ATOM 621 C CA . LYS A 1 83 ? -4.600 0.421 -4.378 1.00 87.44 83 LYS A CA 1
ATOM 622 C C . LYS A 1 83 ? -3.287 0.538 -5.140 1.00 87.44 83 LYS A C 1
ATOM 624 O O . LYS A 1 83 ? -2.205 0.471 -4.562 1.00 87.44 83 LYS A O 1
ATOM 629 N N . VAL A 1 84 ? -3.404 0.741 -6.442 1.00 87.25 84 VAL A N 1
ATOM 630 C CA . VAL A 1 84 ? -2.302 1.097 -7.332 1.00 87.25 84 VAL A CA 1
ATOM 631 C C . VAL A 1 84 ? -2.801 2.188 -8.270 1.00 87.25 84 VAL A C 1
ATOM 633 O O . VAL A 1 84 ? -3.948 2.134 -8.713 1.00 87.25 84 VAL A O 1
ATOM 636 N N . ARG A 1 85 ? -1.972 3.196 -8.532 1.00 85.69 85 ARG A N 1
ATOM 637 C CA . ARG A 1 85 ? -2.246 4.219 -9.544 1.00 85.69 85 ARG A CA 1
ATOM 638 C C . ARG A 1 85 ? -1.470 3.865 -10.803 1.00 85.69 85 ARG A C 1
ATOM 640 O O . ARG A 1 85 ? -0.246 3.781 -10.759 1.00 85.69 85 ARG A O 1
ATOM 647 N N . LEU A 1 86 ? -2.180 3.638 -11.904 1.00 85.50 86 LEU A N 1
ATOM 648 C CA . LEU A 1 86 ? -1.562 3.404 -13.208 1.00 85.50 86 LEU A CA 1
ATOM 649 C C . LEU A 1 86 ? -1.767 4.657 -14.050 1.00 85.50 86 LEU A C 1
ATOM 651 O O . LEU A 1 86 ? -2.801 4.856 -14.681 1.00 85.50 86 LEU A O 1
ATOM 655 N N . SER A 1 87 ? -0.793 5.547 -13.960 1.00 83.19 87 SER A N 1
ATOM 656 C CA . SER A 1 87 ? -0.707 6.712 -14.822 1.00 83.19 87 SER A CA 1
ATOM 657 C C . SER A 1 87 ? 0.744 6.922 -15.211 1.00 83.19 87 SER A C 1
ATOM 659 O O . SER A 1 87 ? 1.632 6.693 -14.386 1.00 83.19 87 SER A O 1
ATOM 661 N N . ALA A 1 88 ? 0.981 7.470 -16.403 1.00 81.06 88 ALA A N 1
ATOM 662 C CA . ALA A 1 88 ? 2.326 7.758 -16.893 1.00 81.06 88 ALA A CA 1
ATOM 663 C C . ALA A 1 88 ? 3.184 8.527 -15.868 1.00 81.06 88 ALA A C 1
ATOM 665 O O . ALA A 1 88 ? 4.326 8.164 -15.609 1.00 81.06 88 ALA A O 1
ATOM 666 N N . SER A 1 89 ? 2.595 9.513 -15.186 1.00 79.38 89 SER A N 1
ATOM 667 C CA . SER A 1 89 ? 3.260 10.317 -14.150 1.00 79.38 89 SER A CA 1
ATOM 668 C C . SER A 1 89 ? 3.568 9.584 -12.837 1.00 79.38 89 SER A C 1
ATOM 670 O O . SER A 1 89 ? 4.286 10.123 -12.001 1.00 79.38 89 SER A O 1
ATOM 672 N N . ALA A 1 90 ? 2.993 8.399 -12.626 1.00 79.06 90 ALA A N 1
ATOM 673 C CA . ALA A 1 90 ? 3.153 7.598 -11.414 1.00 79.06 90 ALA A CA 1
ATOM 674 C C . ALA A 1 90 ? 4.046 6.362 -11.626 1.00 79.06 90 ALA A C 1
ATOM 676 O O . ALA A 1 90 ? 4.462 5.745 -10.646 1.00 79.06 90 ALA A O 1
ATOM 677 N N . ALA A 1 91 ? 4.279 5.972 -12.884 1.00 84.25 91 ALA A N 1
ATOM 678 C CA . ALA A 1 91 ? 4.830 4.675 -13.260 1.00 84.25 91 ALA A CA 1
ATOM 679 C C . ALA A 1 91 ? 5.871 4.773 -14.390 1.00 84.25 91 ALA A C 1
ATOM 681 O O . ALA A 1 91 ? 5.841 3.979 -15.333 1.00 84.25 91 ALA A O 1
ATOM 682 N N . ASN A 1 92 ? 6.796 5.730 -14.284 1.00 85.19 92 ASN A N 1
ATOM 683 C CA . ASN A 1 92 ? 7.912 5.954 -15.206 1.00 85.19 92 ASN A CA 1
ATOM 684 C C . ASN A 1 92 ? 7.449 6.074 -16.667 1.00 85.19 92 ASN A C 1
ATOM 686 O O . ASN A 1 92 ? 7.733 5.207 -17.494 1.00 85.19 92 ASN A O 1
ATOM 690 N N . ASP A 1 93 ? 6.651 7.104 -16.956 1.00 84.00 93 ASP A N 1
ATOM 691 C CA . ASP A 1 93 ? 6.035 7.354 -18.266 1.00 84.00 93 ASP A CA 1
ATOM 692 C C . ASP A 1 93 ? 5.232 6.153 -18.811 1.00 84.00 93 ASP A C 1
ATOM 694 O O . ASP A 1 93 ? 5.094 5.951 -20.016 1.00 84.00 93 ASP A O 1
ATOM 698 N N . GLY A 1 94 ? 4.681 5.343 -17.902 1.00 83.12 94 GLY A N 1
ATOM 699 C CA . GLY A 1 94 ? 3.813 4.203 -18.205 1.00 83.12 94 GLY A CA 1
ATOM 700 C C . GLY A 1 94 ? 4.545 2.861 -18.308 1.00 83.12 94 GLY A C 1
ATOM 701 O O . GLY A 1 94 ? 3.912 1.806 -18.339 1.00 83.12 94 GLY A O 1
ATOM 702 N N . VAL A 1 95 ? 5.882 2.862 -18.305 1.00 89.25 95 VAL A N 1
ATOM 703 C CA . VAL A 1 95 ? 6.703 1.650 -18.483 1.00 89.25 95 VAL A CA 1
ATOM 704 C C . VAL A 1 95 ? 6.427 0.608 -17.396 1.00 89.25 95 VAL A C 1
ATOM 706 O O . VAL A 1 95 ? 6.390 -0.593 -17.676 1.00 89.25 95 VAL A O 1
ATOM 709 N N . ASN A 1 96 ? 6.190 1.052 -16.161 1.00 89.69 96 ASN A N 1
ATOM 710 C CA . ASN A 1 96 ? 6.033 0.156 -15.016 1.00 89.69 96 ASN A CA 1
ATOM 711 C C . ASN A 1 96 ? 4.579 -0.237 -14.732 1.00 89.69 96 ASN A C 1
ATOM 713 O O . ASN A 1 96 ? 4.345 -1.060 -13.847 1.00 89.69 96 ASN A O 1
ATOM 717 N N . GLU A 1 97 ? 3.598 0.306 -15.457 1.00 87.69 97 GLU A N 1
ATOM 718 C CA . GLU A 1 97 ? 2.174 0.112 -15.147 1.00 87.69 97 GLU A CA 1
ATOM 719 C C . GLU A 1 97 ? 1.777 -1.364 -15.180 1.00 87.69 97 GLU A C 1
ATOM 721 O O . GLU A 1 97 ? 1.154 -1.881 -14.249 1.00 87.69 97 GLU A O 1
ATOM 726 N N . LYS A 1 98 ? 2.198 -2.067 -16.236 1.00 90.00 98 LYS A N 1
ATOM 727 C CA . LYS A 1 98 ? 1.901 -3.490 -16.420 1.00 90.00 98 LYS A CA 1
ATOM 728 C C . LYS A 1 98 ? 2.468 -4.334 -15.282 1.00 90.00 98 LYS A C 1
ATOM 730 O O . LYS A 1 98 ? 1.795 -5.242 -14.797 1.00 90.00 98 LYS A O 1
ATOM 735 N N . GLU A 1 99 ? 3.698 -4.049 -14.870 1.00 89.75 99 GLU A N 1
ATOM 736 C CA . GLU A 1 99 ? 4.372 -4.832 -13.839 1.00 89.75 99 GLU A CA 1
ATOM 737 C C . GLU A 1 99 ? 3.816 -4.521 -12.449 1.00 89.75 99 GLU A C 1
ATOM 739 O O . GLU A 1 99 ? 3.509 -5.442 -11.692 1.00 89.75 99 GLU A O 1
ATOM 744 N N . ALA A 1 100 ? 3.571 -3.243 -12.146 1.00 86.75 100 ALA A N 1
ATOM 745 C CA . ALA A 1 100 ? 2.894 -2.836 -10.921 1.00 86.75 100 ALA A CA 1
ATOM 746 C C . ALA A 1 100 ? 1.521 -3.515 -10.802 1.00 86.75 100 ALA A C 1
ATOM 748 O O . ALA A 1 100 ? 1.210 -4.085 -9.759 1.00 86.75 100 ALA A O 1
ATOM 749 N N . PHE A 1 101 ? 0.732 -3.547 -11.881 1.00 88.69 101 PHE A N 1
ATOM 750 C CA . PHE A 1 101 ? -0.554 -4.243 -11.904 1.00 88.69 101 PHE A CA 1
ATOM 751 C C . PHE A 1 101 ? -0.414 -5.758 -11.698 1.00 88.69 101 PHE A C 1
ATOM 753 O O . PHE A 1 101 ? -1.138 -6.346 -10.889 1.00 88.69 101 PHE A O 1
ATOM 760 N N . ARG A 1 102 ? 0.547 -6.397 -12.381 1.00 88.75 102 ARG A N 1
ATOM 761 C CA . ARG A 1 102 ? 0.820 -7.838 -12.258 1.00 88.75 102 ARG A CA 1
ATOM 762 C C . ARG A 1 102 ? 1.101 -8.239 -10.809 1.00 88.75 102 ARG A C 1
ATOM 764 O O . ARG A 1 102 ? 0.575 -9.250 -10.341 1.00 88.75 102 ARG A O 1
ATOM 771 N N . LEU A 1 103 ? 1.892 -7.439 -10.096 1.00 85.44 103 LEU A N 1
ATOM 772 C CA . LEU A 1 103 ? 2.274 -7.699 -8.707 1.00 85.44 103 LEU A CA 1
ATOM 773 C C . LEU A 1 103 ? 1.088 -7.630 -7.738 1.00 85.44 103 LEU A C 1
ATOM 775 O O . LEU A 1 103 ? 1.063 -8.378 -6.759 1.00 85.44 103 LEU A O 1
ATOM 779 N N . VAL A 1 104 ? 0.088 -6.789 -8.015 1.00 82.88 104 VAL A N 1
ATOM 780 C CA . VAL A 1 104 ? -1.131 -6.749 -7.197 1.00 82.88 104 VAL A CA 1
ATOM 781 C C . VAL A 1 104 ? -2.072 -7.913 -7.537 1.00 82.88 104 VAL A C 1
ATOM 783 O O . VAL A 1 104 ? -2.639 -8.530 -6.635 1.00 82.88 104 VAL A O 1
ATOM 786 N N . PHE A 1 105 ? -2.209 -8.265 -8.820 1.00 77.00 105 PHE A N 1
ATOM 787 C CA . PHE A 1 105 ? -3.148 -9.300 -9.269 1.00 77.00 105 PHE A CA 1
ATOM 788 C C . PHE A 1 105 ? -2.794 -10.708 -8.760 1.00 77.00 105 PHE A C 1
ATOM 790 O O . PHE A 1 105 ? -3.673 -11.450 -8.325 1.00 77.00 105 PHE A O 1
ATOM 797 N N . ILE A 1 106 ? -1.505 -11.067 -8.734 1.00 65.69 106 ILE A N 1
ATOM 798 C CA . ILE A 1 106 ? -1.034 -12.409 -8.328 1.00 65.69 106 ILE A CA 1
ATOM 799 C C . ILE A 1 106 ? -1.456 -12.783 -6.894 1.00 65.69 106 ILE A C 1
ATOM 801 O O . ILE A 1 106 ? -1.560 -13.963 -6.561 1.00 65.69 106 ILE A O 1
ATOM 805 N N . ARG A 1 107 ? -1.716 -11.796 -6.031 1.00 66.00 107 ARG A N 1
ATOM 806 C CA . ARG A 1 107 ? -1.993 -12.007 -4.604 1.00 66.00 107 ARG A CA 1
ATOM 807 C C . ARG A 1 107 ? -3.490 -11.950 -4.245 1.00 66.00 107 ARG A C 1
ATOM 809 O O . ARG A 1 107 ? -3.806 -11.995 -3.061 1.00 66.00 107 ARG A O 1
ATOM 816 N N . ASN A 1 108 ? -4.401 -11.903 -5.232 1.00 59.16 108 ASN A N 1
ATOM 817 C CA . ASN A 1 108 ? -5.868 -11.861 -5.042 1.00 59.16 108 ASN A CA 1
ATOM 818 C C . ASN A 1 108 ? -6.346 -10.749 -4.085 1.00 59.16 108 ASN A C 1
ATOM 820 O O . ASN A 1 108 ? -7.228 -10.954 -3.248 1.00 59.16 108 ASN A O 1
ATOM 824 N N . PHE A 1 109 ? -5.756 -9.558 -4.176 1.00 64.06 109 PHE A N 1
ATOM 825 C CA . PHE A 1 109 ? -6.209 -8.422 -3.377 1.00 64.06 109 PHE A CA 1
ATOM 826 C C . PHE A 1 109 ? -7.539 -7.850 -3.887 1.00 64.06 109 PHE A C 1
ATOM 828 O O . PHE A 1 109 ? -7.804 -7.852 -5.088 1.00 64.06 109 PHE A O 1
ATOM 835 N N . ILE A 1 110 ? -8.346 -7.279 -2.981 1.00 60.25 110 ILE A N 1
ATOM 836 C CA . ILE A 1 110 ? -9.446 -6.381 -3.368 1.00 60.25 110 ILE A CA 1
ATOM 837 C C . ILE A 1 110 ? -8.804 -5.137 -3.985 1.00 60.25 110 ILE A C 1
ATOM 839 O O . ILE A 1 110 ? -8.217 -4.318 -3.271 1.00 60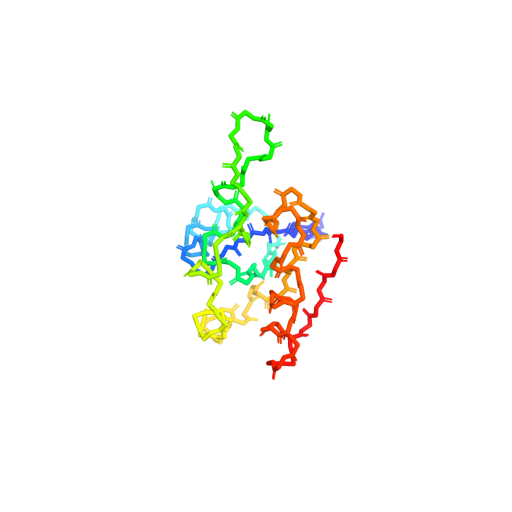.25 110 ILE A O 1
ATOM 843 N N . LEU A 1 111 ? -8.872 -5.052 -5.313 1.00 57.34 111 LEU A N 1
ATOM 844 C CA . LEU A 1 111 ? -8.235 -4.008 -6.101 1.00 57.34 111 LEU A CA 1
ATOM 845 C C . LEU A 1 111 ? -9.151 -2.793 -6.216 1.00 57.34 111 LEU A C 1
ATOM 847 O O . LEU A 1 111 ? -10.275 -2.908 -6.703 1.00 57.34 111 LEU A O 1
ATOM 851 N N . TRP A 1 112 ? -8.641 -1.624 -5.843 1.00 53.31 112 TRP A N 1
ATOM 852 C CA . TRP A 1 112 ? -9.268 -0.351 -6.186 1.00 53.31 112 TRP A CA 1
ATOM 853 C C . TRP A 1 112 ? -8.400 0.375 -7.207 1.00 53.31 112 TRP A C 1
ATOM 855 O O . TRP A 1 112 ? -7.304 0.839 -6.884 1.00 53.31 112 TRP A O 1
ATOM 865 N N . TYR A 1 113 ? -8.907 0.450 -8.436 1.00 50.97 113 TYR A N 1
ATOM 866 C CA . TYR A 1 113 ? -8.317 1.204 -9.536 1.00 50.97 113 TYR A CA 1
ATOM 867 C C . TYR A 1 113 ? -8.968 2.591 -9.611 1.00 50.97 113 TYR A C 1
ATOM 869 O O . TYR A 1 113 ? -10.193 2.690 -9.520 1.00 50.97 113 TYR A O 1
ATOM 877 N N . VAL A 1 114 ? -8.164 3.648 -9.738 1.00 41.44 114 VAL A N 1
ATOM 878 C CA . VAL A 1 114 ? -8.613 5.023 -10.026 1.00 41.44 114 VAL A CA 1
ATOM 879 C C . VAL A 1 114 ? -7.719 5.587 -11.109 1.00 41.44 114 VAL A C 1
ATOM 881 O O . VAL A 1 114 ? -6.487 5.446 -10.931 1.00 41.44 114 VAL A O 1
#